Protein AF-A0A368G5U7-F1 (afdb_monomer_lite)

Radius of gyration: 16.32 Å; chains: 1; bounding box: 42×31×41 Å

Organism: Ancylostoma caninum (NCBI:txid29170)

InterPro domains:
  IPR002347 Short-chain dehydrogenase/reductase SDR [PF00106] (33-113)
  IPR036291 NAD(P)-binding domain superfamily [SSF51735] (31-113)
  IPR051019 VLCFA Elongation and Steroid Dehydrogenase [PTHR43899] (17-108)

pLDDT: mean 76.85, std 17.58, range [33.44, 94.12]

Sequence (129 aa):
FFFFCFERCNVLGERYDAECKTAIFDFECDGYEKLPQELKDVDVGILINCAGIAPNQVANFMELPDGTASKIFRVNLMSNVKMLELVLPGMIKRNKGCVVNFSSMTVSWPVIHAFSFQLPSHVLYGLRV

Foldseek 3Di:
DEDDDDDPQVVCCVPPVDDGDDDDDDLQPDDLVCVCVSCVPPLAQEAEADFFDADPDQADPVPDPPCLLVSRCSGQPVVLVSVCVNNVVSCVVVQGHKYFAAADCCCVPPDRRRVRRNPGRDDTDIDGD

Structure (mmCIF, N/CA/C/O backbone):
data_AF-A0A368G5U7-F1
#
_entry.id   AF-A0A368G5U7-F1
#
loop_
_atom_site.group_PDB
_atom_site.id
_atom_site.type_symbol
_atom_site.label_atom_id
_atom_site.label_alt_id
_atom_site.label_comp_id
_atom_site.label_asym_id
_atom_site.label_entity_id
_atom_site.label_seq_id
_atom_site.pdbx_PDB_ins_code
_atom_site.Cartn_x
_atom_site.Cartn_y
_atom_site.Cartn_z
_atom_site.occupancy
_atom_site.B_iso_or_equiv
_atom_site.auth_seq_id
_atom_site.auth_comp_id
_atom_site.auth_asym_id
_atom_site.auth_atom_id
_atom_site.pdbx_PDB_model_num
ATOM 1 N N . PHE A 1 1 ? -8.709 -6.216 12.011 1.00 35.47 1 PHE A N 1
ATOM 2 C CA . PHE A 1 1 ? -8.881 -6.336 10.556 1.00 35.47 1 PHE A CA 1
ATOM 3 C C . PHE A 1 1 ? -7.547 -6.071 9.879 1.00 35.47 1 PHE A C 1
ATOM 5 O O . PHE A 1 1 ? -6.952 -5.023 10.115 1.00 35.47 1 PHE A O 1
ATOM 12 N N . PHE A 1 2 ? -7.034 -7.079 9.172 1.00 33.78 2 PHE A N 1
ATOM 13 C CA . PHE A 1 2 ? -5.789 -7.034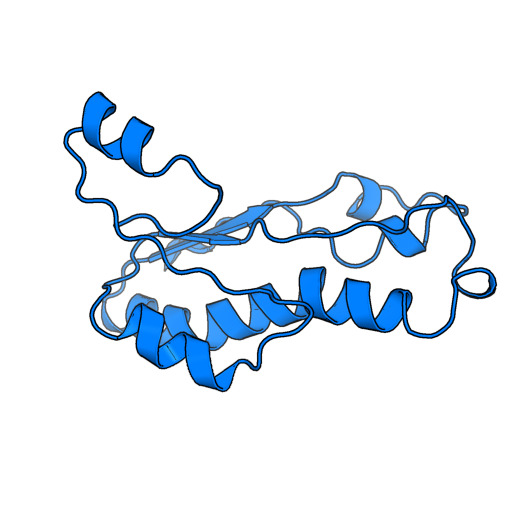 8.399 1.00 33.78 2 PHE A CA 1
ATOM 14 C C . PHE A 1 2 ? -6.142 -6.693 6.947 1.00 33.78 2 PHE A C 1
ATOM 16 O O . PHE A 1 2 ? -7.150 -7.197 6.456 1.00 33.78 2 PHE A O 1
ATOM 23 N N . PHE A 1 3 ? -5.357 -5.853 6.268 1.00 39.47 3 PHE A N 1
ATOM 24 C CA . PHE A 1 3 ? -5.592 -5.531 4.856 1.00 39.47 3 PHE A CA 1
ATOM 25 C C . PHE A 1 3 ? -4.322 -5.680 4.002 1.00 39.47 3 PHE A C 1
ATOM 27 O O . PHE A 1 3 ? -3.243 -5.292 4.450 1.00 39.47 3 PHE A O 1
ATOM 34 N N . PHE A 1 4 ? -4.546 -6.213 2.785 1.00 42.38 4 PHE A N 1
ATOM 35 C CA . PHE A 1 4 ? -3.665 -6.546 1.641 1.00 42.38 4 PHE A CA 1
ATOM 36 C C . PHE A 1 4 ? -2.564 -7.604 1.883 1.00 42.38 4 PHE A C 1
ATOM 38 O O . PHE A 1 4 ? -1.884 -7.577 2.895 1.00 42.38 4 PHE A O 1
ATOM 45 N N . CYS A 1 5 ? -2.319 -8.606 1.023 1.00 33.44 5 CYS A N 1
ATOM 46 C CA . CYS A 1 5 ? -2.470 -8.735 -0.432 1.00 33.44 5 CYS A CA 1
ATOM 47 C C . CYS A 1 5 ? -2.689 -10.220 -0.856 1.00 33.44 5 CYS A C 1
ATOM 49 O O . CYS A 1 5 ? -2.480 -11.130 -0.055 1.00 33.44 5 CYS A O 1
ATOM 51 N N . PHE A 1 6 ? -3.003 -10.420 -2.143 1.00 46.38 6 PHE A N 1
ATOM 52 C CA . PHE A 1 6 ? -3.104 -11.659 -2.938 1.00 46.38 6 PHE A CA 1
ATOM 53 C C . PHE A 1 6 ? -4.369 -12.517 -2.804 1.00 46.38 6 PHE A C 1
ATOM 55 O O . PHE A 1 6 ? -4.877 -12.729 -1.711 1.00 46.38 6 PHE A O 1
ATOM 62 N N . GLU A 1 7 ? -4.816 -13.009 -3.970 1.00 46.19 7 GLU A N 1
ATOM 63 C CA . GLU A 1 7 ? -5.848 -13.988 -4.394 1.00 46.19 7 GLU A CA 1
ATOM 64 C C . GLU A 1 7 ? -6.373 -15.072 -3.413 1.00 46.19 7 GLU A C 1
ATOM 66 O O . GLU A 1 7 ? -7.139 -15.946 -3.813 1.00 46.19 7 GLU A O 1
ATOM 71 N N . ARG A 1 8 ? -5.994 -15.082 -2.132 1.00 59.16 8 ARG A N 1
ATOM 72 C CA . ARG A 1 8 ? -6.257 -16.154 -1.163 1.00 59.16 8 ARG A CA 1
ATOM 73 C C . ARG A 1 8 ? -6.740 -15.666 0.205 1.00 59.16 8 ARG A C 1
ATOM 75 O O . ARG A 1 8 ? -6.424 -16.284 1.220 1.00 59.16 8 ARG A O 1
ATOM 82 N N . CYS A 1 9 ? -7.566 -14.620 0.251 1.00 67.44 9 CYS A N 1
ATOM 83 C CA . CYS A 1 9 ? -8.286 -14.251 1.481 1.00 67.44 9 CYS A CA 1
ATOM 84 C C . CYS A 1 9 ? -9.077 -15.438 2.075 1.00 67.44 9 CYS A C 1
ATOM 86 O O . CYS A 1 9 ? -9.102 -15.610 3.289 1.00 67.44 9 CYS A O 1
ATOM 88 N N . ASN A 1 10 ? -9.625 -16.319 1.229 1.00 68.25 10 ASN A N 1
ATOM 89 C CA . ASN A 1 10 ? -10.402 -17.488 1.665 1.00 68.25 10 ASN A CA 1
ATOM 90 C C . ASN A 1 10 ? -9.629 -18.411 2.624 1.00 68.25 10 ASN A C 1
ATOM 92 O O . ASN A 1 10 ? -10.198 -18.903 3.592 1.00 68.25 10 ASN A O 1
ATOM 96 N N . VAL A 1 11 ? -8.316 -18.579 2.420 1.00 80.19 11 VAL A N 1
ATOM 97 C CA . VAL A 1 11 ? -7.479 -19.441 3.274 1.00 80.19 11 VAL A CA 1
ATOM 98 C C . VAL A 1 11 ? -7.340 -18.866 4.687 1.00 80.19 11 VAL A C 1
ATOM 100 O O . VAL A 1 11 ? -7.229 -19.616 5.655 1.00 80.19 11 VAL A O 1
ATOM 103 N N . LEU A 1 12 ? -7.338 -17.536 4.825 1.00 80.19 12 LEU A N 1
ATOM 104 C CA . LEU A 1 12 ? -7.257 -16.884 6.131 1.00 80.19 12 LEU A CA 1
ATOM 105 C C . LEU A 1 12 ? -8.566 -17.035 6.905 1.00 80.19 12 LEU A C 1
ATOM 107 O O . LEU A 1 12 ? -8.521 -17.321 8.100 1.00 80.19 12 LEU A O 1
ATOM 111 N N . GLY A 1 13 ? -9.705 -16.896 6.221 1.00 82.88 13 GLY A N 1
ATOM 112 C CA . GLY A 1 13 ? -11.017 -17.073 6.838 1.00 82.88 13 GLY A CA 1
ATOM 113 C C . GLY A 1 13 ? -11.224 -18.488 7.365 1.00 82.88 13 GLY A C 1
ATOM 114 O O . GLY A 1 13 ? -11.584 -18.655 8.525 1.00 82.88 13 GLY A O 1
ATOM 115 N N . GLU A 1 14 ? -10.883 -19.501 6.566 1.00 84.94 14 GLU A N 1
ATOM 116 C CA . GLU A 1 14 ? -10.982 -20.908 6.977 1.00 84.94 14 GLU A CA 1
ATOM 117 C C . GLU A 1 14 ? -10.038 -21.259 8.136 1.00 84.94 14 GLU A C 1
ATOM 119 O O . GLU A 1 14 ? -10.404 -22.016 9.034 1.00 84.94 14 GLU A O 1
ATOM 124 N N . ARG A 1 15 ? -8.806 -20.732 8.127 1.00 89.88 15 ARG A N 1
ATOM 125 C CA . ARG A 1 15 ? -7.767 -21.134 9.088 1.00 89.88 15 ARG A CA 1
ATOM 126 C C . ARG A 1 15 ? -7.832 -20.395 10.421 1.00 89.88 15 ARG A C 1
ATOM 128 O O . ARG A 1 15 ? -7.390 -20.944 11.430 1.00 89.88 15 ARG A O 1
ATOM 135 N N . TYR A 1 16 ? -8.305 -19.154 10.418 1.00 88.38 16 TYR A N 1
ATOM 136 C CA . TYR A 1 16 ? -8.237 -18.267 11.581 1.00 88.38 16 TYR A CA 1
ATOM 137 C C . TYR A 1 16 ? -9.604 -17.750 12.042 1.00 88.38 16 TYR A C 1
ATOM 139 O O . TYR A 1 16 ? -9.626 -16.870 12.898 1.00 88.38 16 TYR A O 1
ATOM 147 N N . ASP A 1 17 ? -10.709 -18.277 11.494 1.00 88.00 17 ASP A N 1
ATOM 148 C CA . ASP A 1 17 ? -12.081 -17.818 11.777 1.00 88.00 17 ASP A CA 1
ATOM 149 C C . ASP A 1 17 ? -12.209 -16.291 11.629 1.00 88.00 17 ASP A C 1
ATOM 151 O O . ASP A 1 17 ? -12.701 -15.564 12.492 1.00 88.00 17 ASP A O 1
ATOM 155 N N . ALA A 1 18 ? -11.634 -15.784 10.537 1.00 85.12 18 ALA A N 1
ATOM 156 C CA . ALA A 1 18 ? -11.496 -14.361 10.277 1.00 85.12 18 ALA A CA 1
ATOM 157 C C . ALA A 1 18 ? -12.408 -13.921 9.130 1.00 85.12 18 ALA A C 1
ATOM 159 O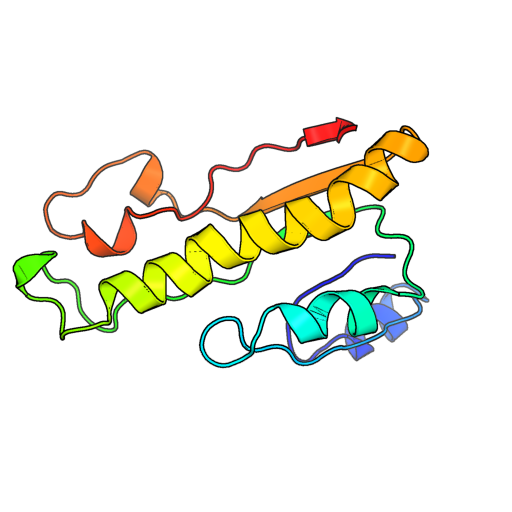 O . ALA A 1 18 ? -12.396 -14.497 8.041 1.00 85.12 18 ALA A O 1
ATOM 160 N N . GLU A 1 19 ? -13.142 -12.829 9.326 1.00 87.06 19 GLU A N 1
ATOM 161 C CA . GLU A 1 19 ? -13.852 -12.184 8.226 1.00 87.06 19 GLU A CA 1
ATOM 162 C C . GLU A 1 19 ? -12.847 -11.562 7.245 1.00 87.06 19 GLU A C 1
ATOM 164 O O . GLU A 1 19 ? -11.959 -10.795 7.632 1.00 87.06 19 GLU A O 1
ATOM 169 N N . CYS A 1 20 ? -12.988 -11.901 5.963 1.00 85.25 20 CYS A N 1
ATOM 170 C CA . CYS A 1 20 ? -12.081 -11.468 4.909 1.00 85.25 20 CYS A CA 1
ATOM 171 C C . CYS A 1 20 ? -12.830 -10.642 3.860 1.00 85.25 20 CYS A C 1
ATOM 173 O O . CYS A 1 20 ? -13.742 -11.137 3.201 1.00 85.25 20 CYS A O 1
ATOM 175 N N . LYS A 1 21 ? -12.394 -9.396 3.656 1.00 85.06 21 LYS A N 1
ATOM 176 C CA . LYS A 1 21 ? -12.844 -8.526 2.562 1.00 85.06 21 LYS A CA 1
ATOM 177 C C . LYS A 1 21 ? -11.697 -8.349 1.574 1.00 85.06 21 LYS A C 1
ATOM 179 O O . LYS A 1 21 ? -10.581 -8.041 1.981 1.00 85.06 21 LYS A O 1
ATOM 184 N N . THR A 1 22 ? -11.974 -8.521 0.285 1.00 84.19 22 THR A N 1
ATOM 185 C CA . THR A 1 22 ? -10.995 -8.295 -0.788 1.00 84.19 22 THR A CA 1
ATOM 186 C C . THR A 1 22 ? -11.408 -7.084 -1.612 1.00 84.19 22 THR A C 1
ATOM 188 O O . THR A 1 22 ? -12.564 -6.989 -2.016 1.00 84.19 22 THR A O 1
ATOM 191 N N . ALA A 1 23 ? -10.458 -6.189 -1.873 1.00 85.81 23 ALA A N 1
ATOM 192 C CA . ALA A 1 23 ? -10.579 -5.115 -2.852 1.00 85.81 23 ALA A CA 1
ATOM 193 C C . ALA A 1 23 ? -9.477 -5.292 -3.902 1.00 85.81 23 ALA A C 1
ATOM 195 O O . ALA A 1 23 ? -8.340 -5.616 -3.554 1.00 85.81 23 ALA A O 1
ATOM 196 N N . ILE A 1 24 ? -9.813 -5.102 -5.177 1.00 86.88 24 ILE A N 1
ATOM 197 C CA . ILE A 1 24 ? -8.847 -5.156 -6.277 1.00 86.88 24 ILE A CA 1
ATOM 198 C C . ILE A 1 24 ? -8.460 -3.718 -6.608 1.00 86.88 24 ILE A C 1
ATOM 200 O O . ILE A 1 24 ? -9.323 -2.912 -6.945 1.00 86.88 24 ILE A O 1
ATOM 204 N N . PHE A 1 25 ? -7.172 -3.405 -6.486 1.00 88.19 25 PHE A N 1
ATOM 205 C CA . PHE A 1 25 ? -6.623 -2.091 -6.796 1.00 88.19 25 PHE A CA 1
ATOM 206 C C . PHE A 1 25 ? -5.238 -2.252 -7.416 1.00 88.19 25 PHE A C 1
ATOM 208 O O . PHE A 1 25 ? -4.358 -2.873 -6.814 1.00 88.19 25 PHE A O 1
ATOM 215 N N . ASP A 1 26 ? -5.044 -1.684 -8.599 1.00 90.31 26 ASP A N 1
ATOM 216 C CA . ASP A 1 26 ? -3.759 -1.667 -9.283 1.00 90.31 26 ASP A CA 1
ATOM 217 C C . ASP A 1 26 ? -3.072 -0.307 -9.098 1.00 90.31 26 ASP A C 1
ATOM 219 O O . ASP A 1 26 ? -3.443 0.688 -9.716 1.00 90.31 26 ASP A O 1
ATOM 223 N N . PHE A 1 27 ? -2.019 -0.258 -8.278 1.00 90.06 27 PHE A N 1
ATOM 224 C CA . PHE A 1 27 ? -1.250 0.966 -8.027 1.00 90.06 27 PHE A CA 1
ATOM 225 C C . PHE A 1 27 ? -0.592 1.568 -9.278 1.00 90.06 27 PHE A C 1
ATOM 227 O O . PHE A 1 27 ? -0.252 2.757 -9.284 1.00 90.06 27 PHE A O 1
ATOM 234 N N . GLU A 1 28 ? -0.410 0.778 -10.335 1.00 88.00 28 GLU A N 1
ATOM 235 C CA . GLU A 1 28 ? 0.097 1.263 -11.611 1.00 88.00 28 GLU A CA 1
ATOM 236 C C . GLU A 1 28 ? -0.970 2.047 -12.381 1.00 88.00 28 GLU A C 1
ATOM 238 O O . GLU A 1 28 ? -0.706 3.165 -12.836 1.00 88.00 28 GLU A O 1
ATOM 243 N N . CYS A 1 29 ? -2.160 1.463 -12.519 1.00 89.44 29 CYS A N 1
ATOM 244 C CA . CYS A 1 29 ? -3.179 1.926 -13.459 1.00 89.44 29 CYS A CA 1
ATOM 245 C C . CYS A 1 29 ? -4.298 2.727 -12.787 1.00 89.44 29 CYS A C 1
ATOM 247 O O . CYS A 1 29 ? -4.781 3.710 -13.354 1.00 89.44 29 CYS A O 1
ATOM 249 N N . ASP A 1 30 ? -4.708 2.336 -11.583 1.00 91.06 30 ASP A N 1
ATOM 250 C CA . ASP A 1 30 ? -5.838 2.940 -10.892 1.00 91.06 30 ASP A CA 1
ATOM 251 C C . ASP A 1 30 ? -5.496 4.302 -10.285 1.00 91.06 30 ASP A C 1
ATOM 253 O O . ASP A 1 30 ? -4.367 4.592 -9.869 1.00 91.06 30 ASP A O 1
ATOM 257 N N . GLY A 1 31 ? -6.515 5.158 -10.235 1.00 91.94 31 GLY A N 1
ATOM 258 C CA . GLY A 1 31 ? -6.464 6.434 -9.542 1.00 91.94 31 GLY A CA 1
ATOM 259 C C . GLY A 1 31 ? -6.732 6.278 -8.044 1.00 91.94 31 GLY A C 1
ATOM 260 O O . GLY A 1 31 ? -7.605 5.521 -7.608 1.00 91.94 31 GLY A O 1
ATOM 261 N N . TYR A 1 32 ? -5.963 7.009 -7.237 1.00 90.94 32 TYR A N 1
ATOM 262 C CA . TYR A 1 32 ? -6.020 6.949 -5.774 1.00 90.94 32 TYR A CA 1
ATOM 263 C C . TYR A 1 32 ? -7.366 7.398 -5.188 1.00 90.94 32 TYR A C 1
ATOM 265 O O . TYR A 1 32 ? -7.677 7.057 -4.051 1.00 90.94 32 TYR A O 1
ATOM 273 N N . GLU A 1 33 ? -8.186 8.122 -5.951 1.00 92.06 33 GLU A N 1
ATOM 274 C CA . GLU A 1 33 ? -9.532 8.557 -5.569 1.00 92.06 33 GLU A CA 1
ATOM 275 C C . GLU A 1 33 ? -10.503 7.400 -5.293 1.00 92.06 33 GLU A C 1
ATOM 277 O O . GLU A 1 33 ? -11.506 7.603 -4.611 1.00 92.06 33 GLU A O 1
ATOM 282 N N . LYS A 1 34 ? -10.199 6.184 -5.768 1.00 90.00 34 LYS A N 1
ATOM 283 C CA . LYS A 1 34 ? -10.994 4.982 -5.478 1.00 90.00 34 LYS A CA 1
ATOM 284 C C . LYS A 1 34 ? -10.711 4.403 -4.083 1.00 90.00 34 LYS A C 1
ATOM 286 O O . LYS A 1 34 ? -11.602 3.815 -3.475 1.00 90.00 34 LYS A O 1
ATOM 291 N N . LEU A 1 35 ? -9.502 4.597 -3.543 1.00 89.94 35 LEU A N 1
ATOM 292 C CA . LEU A 1 35 ? -9.065 3.981 -2.279 1.00 89.94 35 LEU A CA 1
ATOM 293 C C . LEU A 1 35 ? -9.932 4.335 -1.056 1.00 89.94 35 LEU A C 1
ATOM 295 O O . LEU A 1 35 ? -10.225 3.429 -0.273 1.00 89.94 35 LEU A O 1
ATOM 299 N N . PRO A 1 36 ? -10.379 5.594 -0.852 1.00 90.81 36 PRO A N 1
ATOM 300 C CA . PRO A 1 36 ? -11.224 5.931 0.292 1.00 90.81 36 PRO A CA 1
ATOM 301 C C . PRO A 1 36 ? -12.524 5.125 0.334 1.00 90.81 36 PRO A C 1
ATOM 303 O O . PRO A 1 36 ? -12.994 4.780 1.415 1.00 90.81 36 PRO A O 1
ATOM 306 N N . GLN A 1 37 ? -13.095 4.808 -0.831 1.00 89.31 37 GLN A N 1
ATOM 307 C CA . GLN A 1 37 ? -14.347 4.065 -0.915 1.00 89.31 37 GLN A CA 1
ATOM 308 C C . GLN A 1 37 ? -14.165 2.599 -0.500 1.00 89.31 37 GLN A C 1
ATOM 310 O O . GLN A 1 37 ? -15.018 2.053 0.197 1.00 89.31 37 GLN A O 1
ATOM 315 N N . GLU A 1 38 ? -13.032 1.986 -0.847 1.00 87.25 38 GLU A N 1
ATOM 316 C CA . GLU A 1 38 ? -12.707 0.610 -0.449 1.00 87.25 38 GLU A CA 1
ATOM 317 C C . GLU A 1 38 ? -12.504 0.467 1.068 1.00 87.25 38 GLU A C 1
ATOM 319 O O . GLU A 1 38 ? -12.874 -0.552 1.670 1.00 87.25 38 GLU A O 1
ATOM 324 N N . LEU A 1 39 ? -11.958 1.518 1.691 1.00 88.00 39 LEU A N 1
ATOM 325 C CA . LEU A 1 39 ? -11.593 1.568 3.109 1.00 88.00 39 LEU A CA 1
ATOM 326 C C . LEU A 1 39 ? -12.681 2.152 4.022 1.00 88.00 39 LEU A C 1
ATOM 328 O O . LEU A 1 39 ? -12.520 2.112 5.239 1.00 88.00 39 LEU A O 1
ATOM 332 N N . LYS A 1 40 ? -13.775 2.686 3.465 1.00 85.12 40 LYS A N 1
ATOM 333 C CA . LYS A 1 40 ? -14.778 3.484 4.194 1.00 85.12 40 LYS A CA 1
ATOM 334 C C . LYS A 1 40 ? -15.315 2.812 5.462 1.00 85.12 40 LYS A C 1
ATOM 336 O O . LYS A 1 40 ? -15.493 3.482 6.475 1.00 85.12 40 LYS A O 1
ATOM 341 N N . ASP A 1 41 ? -15.535 1.503 5.400 1.00 85.19 41 ASP A N 1
ATOM 342 C CA . ASP A 1 41 ? -16.145 0.721 6.481 1.00 85.19 41 ASP A CA 1
ATOM 343 C C . ASP A 1 41 ? -15.119 -0.163 7.219 1.00 85.19 41 ASP A C 1
ATOM 345 O O . ASP A 1 41 ? -15.483 -1.138 7.873 1.00 85.19 41 ASP A O 1
ATOM 349 N N . VAL A 1 42 ? -13.819 0.140 7.090 1.00 87.00 42 VAL A N 1
ATOM 350 C CA . VAL A 1 42 ? -12.734 -0.669 7.662 1.00 87.00 42 VAL A CA 1
ATOM 351 C C . VAL A 1 42 ? -11.929 0.136 8.679 1.00 87.00 42 VAL A C 1
ATOM 353 O O . VAL A 1 42 ? -11.155 1.030 8.338 1.00 87.00 42 VAL A O 1
ATOM 356 N N . ASP A 1 43 ? -12.013 -0.263 9.947 1.00 89.88 43 ASP A N 1
ATOM 357 C CA . ASP A 1 43 ? -11.104 0.222 10.985 1.00 89.88 43 ASP A CA 1
ATOM 358 C C . ASP A 1 43 ? -9.736 -0.472 10.873 1.00 89.88 43 ASP A C 1
ATOM 360 O O . ASP A 1 43 ? -9.472 -1.525 11.468 1.00 89.88 43 ASP A O 1
ATOM 364 N N . VAL A 1 44 ? -8.838 0.129 10.087 1.00 90.81 44 VAL A N 1
ATOM 365 C CA . VAL A 1 44 ? -7.489 -0.408 9.857 1.00 90.81 44 VAL A CA 1
ATOM 366 C C . VAL A 1 44 ? -6.642 -0.280 11.126 1.00 90.81 44 VAL A C 1
ATOM 368 O O . VAL A 1 44 ? -6.231 0.814 11.520 1.00 90.81 44 VAL A O 1
ATOM 371 N N . GLY A 1 45 ? -6.379 -1.418 11.772 1.00 89.44 45 GLY A N 1
ATOM 372 C CA . GLY A 1 45 ? -5.500 -1.513 12.943 1.00 89.44 45 GLY A CA 1
ATOM 373 C C . GLY A 1 45 ? -4.053 -1.862 12.595 1.00 89.44 45 GLY A C 1
ATOM 374 O O . GLY A 1 45 ? -3.139 -1.456 13.309 1.00 89.44 45 GLY A O 1
ATOM 375 N N . ILE A 1 46 ? -3.844 -2.599 11.501 1.00 90.50 46 ILE A N 1
ATOM 376 C CA . ILE A 1 46 ? -2.523 -2.954 10.980 1.00 90.50 46 ILE A CA 1
ATOM 377 C C . ILE A 1 46 ? -2.540 -2.714 9.472 1.00 90.50 46 ILE A C 1
ATOM 379 O O . ILE A 1 46 ? -3.368 -3.299 8.774 1.00 90.50 46 ILE A O 1
ATOM 383 N N . LEU A 1 47 ? -1.640 -1.861 8.987 1.00 90.00 47 LEU A N 1
ATOM 384 C CA . LEU A 1 47 ? -1.404 -1.642 7.561 1.00 90.00 47 LEU A CA 1
ATOM 385 C C . LEU A 1 47 ? -0.140 -2.396 7.145 1.00 90.00 47 LEU A C 1
ATOM 387 O O . LEU A 1 47 ? 0.925 -2.147 7.709 1.00 90.00 47 LEU A O 1
ATOM 391 N N . ILE A 1 48 ? -0.258 -3.290 6.163 1.00 88.88 48 ILE A N 1
ATOM 392 C CA . ILE A 1 48 ? 0.879 -3.998 5.570 1.00 88.88 48 ILE A CA 1
ATOM 393 C C . ILE A 1 48 ? 1.077 -3.481 4.147 1.00 88.88 48 ILE A C 1
ATOM 395 O O . ILE A 1 48 ? 0.303 -3.765 3.239 1.00 88.88 48 ILE A O 1
ATOM 399 N N . ASN A 1 49 ? 2.142 -2.720 3.961 1.00 87.69 49 ASN A N 1
ATOM 400 C CA . ASN A 1 49 ? 2.532 -2.139 2.689 1.00 87.69 49 ASN A CA 1
ATOM 401 C C . ASN A 1 49 ? 3.532 -3.072 1.999 1.00 87.69 49 ASN A C 1
ATOM 403 O O . ASN A 1 49 ? 4.727 -3.061 2.309 1.00 87.69 49 ASN A O 1
ATOM 407 N N . CYS A 1 50 ? 3.027 -3.914 1.097 1.00 85.75 50 CYS A N 1
ATOM 408 C CA . CYS A 1 50 ? 3.819 -4.931 0.398 1.00 85.75 50 CYS A CA 1
ATOM 409 C C . CYS A 1 50 ? 3.729 -4.864 -1.133 1.00 85.75 50 CYS A C 1
ATOM 411 O O . CYS A 1 50 ? 4.319 -5.707 -1.804 1.00 85.75 50 CYS A O 1
ATOM 413 N N . ALA A 1 51 ? 2.985 -3.905 -1.693 1.00 85.75 51 ALA A N 1
ATOM 414 C CA . ALA A 1 51 ? 2.919 -3.727 -3.138 1.00 85.75 51 ALA A CA 1
ATOM 415 C C . ALA A 1 51 ? 4.280 -3.261 -3.671 1.00 85.75 51 ALA A C 1
ATOM 417 O O . ALA A 1 51 ? 4.880 -2.325 -3.138 1.00 85.75 51 ALA A O 1
ATOM 418 N N . GLY A 1 52 ? 4.763 -3.921 -4.720 1.00 83.81 52 GLY A N 1
ATOM 419 C CA . GLY A 1 52 ? 6.036 -3.586 -5.331 1.00 83.81 52 GLY A CA 1
ATOM 420 C C . GLY A 1 52 ? 6.230 -4.263 -6.680 1.00 83.81 52 GLY A C 1
ATOM 421 O O . GLY A 1 52 ? 5.775 -5.384 -6.900 1.00 83.81 52 GLY A O 1
ATOM 422 N N . ILE A 1 53 ? 6.927 -3.573 -7.574 1.00 85.81 53 ILE A N 1
ATOM 423 C CA . ILE A 1 53 ? 7.361 -4.064 -8.879 1.00 85.81 53 ILE A CA 1
ATOM 424 C C . ILE A 1 53 ? 8.861 -3.839 -9.049 1.00 85.81 53 ILE A C 1
ATOM 426 O O . ILE A 1 53 ? 9.466 -2.967 -8.421 1.00 85.81 53 ILE A O 1
ATOM 430 N N . ALA A 1 54 ? 9.449 -4.626 -9.937 1.00 81.56 54 ALA A N 1
ATOM 431 C CA . ALA A 1 54 ? 10.839 -4.521 -10.338 1.00 81.56 54 ALA A CA 1
ATOM 432 C C . ALA A 1 54 ? 10.917 -4.375 -11.864 1.00 81.56 54 ALA A C 1
ATOM 434 O O . ALA A 1 54 ? 10.004 -4.814 -12.570 1.00 81.56 54 ALA A O 1
ATOM 435 N N . PRO A 1 55 ? 11.987 -3.767 -12.396 1.00 80.00 55 PRO A N 1
ATOM 436 C CA . PRO A 1 55 ? 12.227 -3.798 -13.829 1.00 80.00 55 PRO A CA 1
ATOM 437 C C . PRO A 1 55 ? 12.484 -5.241 -14.285 1.00 80.00 55 PRO A C 1
ATOM 439 O O . PRO A 1 55 ? 13.102 -6.034 -13.576 1.00 80.00 55 PRO A O 1
ATOM 442 N N . ASN A 1 56 ? 12.067 -5.562 -15.509 1.00 78.19 56 ASN A N 1
ATOM 443 C CA . ASN A 1 56 ? 12.271 -6.891 -16.099 1.00 78.19 56 ASN A CA 1
ATOM 444 C C . ASN A 1 56 ? 13.741 -7.188 -16.444 1.00 78.19 56 ASN A C 1
ATOM 446 O O . ASN A 1 56 ? 14.084 -8.326 -16.751 1.00 78.19 56 ASN A O 1
ATOM 450 N N . GLN A 1 57 ? 14.603 -6.169 -16.419 1.00 73.19 57 GLN A N 1
ATOM 451 C CA . GLN A 1 57 ? 16.021 -6.275 -16.738 1.00 73.19 57 GLN A CA 1
ATOM 452 C C . GLN A 1 57 ? 16.870 -5.534 -15.706 1.00 73.19 57 GLN A C 1
ATOM 454 O O . GLN A 1 57 ? 16.479 -4.484 -15.189 1.00 73.19 57 GLN A O 1
ATOM 459 N N . VAL A 1 58 ? 18.056 -6.077 -15.436 1.00 73.12 58 VAL A N 1
ATOM 460 C CA . VAL A 1 58 ? 19.105 -5.369 -14.701 1.00 73.12 58 VAL A CA 1
ATOM 461 C C . VAL A 1 58 ? 19.733 -4.378 -15.669 1.00 73.12 58 VAL A C 1
ATOM 463 O O . VAL A 1 58 ? 20.336 -4.778 -16.661 1.00 73.12 58 VAL A O 1
ATOM 466 N N . ALA A 1 59 ? 19.532 -3.096 -15.405 1.00 70.81 59 ALA A N 1
ATOM 467 C CA . ALA A 1 59 ? 19.969 -2.014 -16.269 1.00 70.81 59 ALA A CA 1
ATOM 468 C C . ALA A 1 59 ? 20.230 -0.763 -15.430 1.00 70.81 59 ALA A C 1
ATOM 470 O O . ALA A 1 59 ? 19.593 -0.559 -14.384 1.00 70.81 59 ALA A O 1
ATOM 471 N N . ASN A 1 60 ? 21.144 0.082 -15.904 1.00 77.06 60 ASN A N 1
ATOM 472 C CA . ASN A 1 60 ? 21.338 1.409 -15.336 1.00 77.06 60 ASN A CA 1
ATOM 473 C C . ASN A 1 60 ? 20.077 2.258 -15.539 1.00 77.06 60 ASN A C 1
ATOM 475 O O . ASN A 1 60 ? 19.272 2.002 -16.432 1.00 77.06 60 ASN A O 1
ATOM 479 N N . PHE A 1 61 ? 19.924 3.320 -14.748 1.00 77.06 61 PHE A N 1
ATOM 480 C CA . PHE A 1 61 ? 18.759 4.204 -14.853 1.00 77.06 61 PHE A CA 1
ATOM 481 C C . PHE A 1 61 ? 18.544 4.739 -16.280 1.00 77.06 61 PHE A C 1
ATOM 483 O O . PHE A 1 61 ? 17.417 4.768 -16.760 1.00 77.06 61 PHE A O 1
ATOM 490 N N . MET A 1 62 ? 19.633 5.096 -16.970 1.00 81.56 62 MET A N 1
ATOM 491 C CA . MET A 1 62 ? 19.614 5.615 -18.347 1.00 81.56 62 MET A CA 1
ATOM 492 C C . MET A 1 62 ? 19.288 4.557 -19.412 1.00 81.56 62 MET A C 1
ATOM 494 O O . MET A 1 62 ? 19.034 4.904 -20.558 1.00 81.56 62 MET A O 1
ATOM 498 N N . GLU A 1 63 ? 19.332 3.275 -19.054 1.00 83.75 63 GLU A N 1
ATOM 499 C CA . GLU A 1 63 ? 19.078 2.137 -19.947 1.00 83.75 63 GLU A CA 1
ATOM 500 C C . GLU A 1 63 ? 17.670 1.556 -19.747 1.00 83.75 63 GLU A C 1
ATOM 502 O O . GLU A 1 63 ? 17.267 0.617 -20.438 1.00 83.75 63 GLU A O 1
ATOM 507 N N . LEU A 1 64 ? 16.917 2.076 -18.773 1.00 83.12 64 LEU A N 1
ATOM 508 C CA . LEU A 1 64 ? 15.531 1.688 -18.575 1.00 83.12 64 LEU A CA 1
ATOM 509 C C . LEU A 1 64 ? 14.659 2.241 -19.709 1.00 83.12 64 LEU A C 1
ATOM 511 O O . LEU A 1 64 ? 14.838 3.393 -20.104 1.00 83.12 64 LEU A O 1
ATOM 515 N N . PRO A 1 65 ? 13.658 1.476 -20.180 1.00 89.38 65 PRO A N 1
ATOM 516 C CA . PRO A 1 65 ? 12.648 2.015 -21.080 1.00 89.38 65 PRO A CA 1
ATOM 517 C C . PRO A 1 65 ? 11.931 3.215 -20.452 1.00 89.38 65 PRO A C 1
ATOM 519 O O . PRO A 1 65 ? 11.646 3.206 -19.244 1.00 89.38 65 PRO A O 1
ATOM 522 N N . ASP A 1 66 ? 11.583 4.204 -21.276 1.00 89.12 66 ASP A N 1
ATOM 523 C CA . ASP A 1 66 ? 10.871 5.408 -20.845 1.00 89.12 66 ASP A CA 1
ATOM 524 C C . ASP A 1 66 ? 9.642 5.070 -19.990 1.00 89.12 66 ASP A C 1
ATOM 526 O O . ASP A 1 66 ? 8.867 4.157 -20.280 1.00 89.12 66 ASP A O 1
ATOM 530 N N . GLY A 1 67 ? 9.478 5.795 -18.883 1.00 88.81 67 GLY A N 1
ATOM 531 C CA . GLY A 1 67 ? 8.373 5.599 -17.942 1.00 88.81 67 GLY A CA 1
ATOM 532 C C . GLY A 1 67 ? 8.537 4.431 -16.961 1.00 88.81 67 GLY A C 1
ATOM 533 O O . GLY A 1 67 ? 7.842 4.418 -15.945 1.00 88.81 67 GLY A O 1
ATOM 534 N N . THR A 1 68 ? 9.486 3.506 -17.164 1.00 88.25 68 THR A N 1
ATOM 535 C CA . THR A 1 68 ? 9.718 2.371 -16.240 1.00 88.25 68 THR A CA 1
ATOM 536 C C . THR A 1 68 ? 10.067 2.850 -14.834 1.00 88.25 68 THR A C 1
ATOM 538 O O . THR A 1 68 ? 9.483 2.390 -13.854 1.00 88.25 68 THR A O 1
ATOM 541 N N . ALA A 1 69 ? 10.981 3.816 -14.720 1.00 84.75 69 ALA A N 1
ATOM 542 C CA . ALA A 1 69 ? 11.352 4.388 -13.430 1.00 84.75 69 ALA A CA 1
ATOM 543 C C . ALA A 1 69 ? 10.153 5.059 -12.743 1.00 84.75 69 ALA A C 1
ATOM 545 O O . ALA A 1 69 ? 9.873 4.781 -11.580 1.00 84.75 69 ALA A O 1
ATOM 546 N N . SER A 1 70 ? 9.403 5.897 -13.466 1.00 89.75 70 SER A N 1
ATOM 547 C CA . SER A 1 70 ? 8.206 6.570 -12.944 1.00 89.75 70 SER A CA 1
ATOM 548 C C . SER A 1 70 ? 7.151 5.574 -12.464 1.00 89.75 70 SER A C 1
ATOM 550 O O . SER A 1 70 ? 6.548 5.778 -11.412 1.00 89.75 70 SER A O 1
ATOM 552 N N . LYS A 1 71 ? 6.969 4.474 -13.198 1.00 89.44 71 LYS A N 1
ATOM 553 C CA . LYS A 1 71 ? 6.082 3.369 -12.834 1.00 89.44 71 LYS A CA 1
ATOM 554 C C . LYS A 1 71 ? 6.537 2.690 -11.537 1.00 89.44 71 LYS A C 1
ATOM 556 O O . LYS A 1 71 ? 5.731 2.542 -10.622 1.00 89.44 71 LYS A O 1
ATOM 561 N N . ILE A 1 72 ? 7.826 2.367 -11.411 1.00 86.44 72 ILE A N 1
ATOM 562 C CA . ILE A 1 72 ? 8.407 1.807 -10.178 1.00 86.44 72 ILE A CA 1
ATOM 563 C C . ILE A 1 72 ? 8.213 2.768 -9.001 1.00 86.44 72 ILE A C 1
ATOM 565 O O . ILE A 1 72 ? 7.773 2.346 -7.938 1.00 86.44 72 ILE A O 1
ATOM 569 N N . PHE A 1 73 ? 8.465 4.067 -9.173 1.00 86.25 73 PHE A N 1
ATOM 570 C CA . PHE A 1 73 ? 8.222 5.053 -8.117 1.00 86.25 73 PHE A CA 1
ATOM 571 C C . PHE A 1 73 ? 6.749 5.140 -7.724 1.00 86.25 73 PHE A C 1
ATOM 573 O O . PHE A 1 73 ? 6.427 5.205 -6.538 1.00 86.25 73 PHE A O 1
ATOM 580 N N . ARG A 1 74 ? 5.840 5.126 -8.699 1.00 89.25 74 ARG A N 1
ATOM 581 C CA . ARG A 1 74 ? 4.403 5.164 -8.430 1.00 89.25 74 ARG A CA 1
ATOM 582 C C . ARG A 1 74 ? 3.972 3.968 -7.578 1.00 89.25 74 ARG A C 1
ATOM 584 O O . ARG A 1 74 ? 3.305 4.159 -6.564 1.00 89.25 74 ARG A O 1
ATOM 591 N N . VAL A 1 75 ? 4.390 2.763 -7.954 1.00 88.06 75 VAL A N 1
ATOM 592 C CA . VAL A 1 75 ? 3.958 1.529 -7.288 1.00 88.06 75 VAL A CA 1
ATOM 593 C C . VAL A 1 75 ? 4.715 1.258 -5.994 1.00 88.06 75 VAL A C 1
ATOM 595 O O . VAL A 1 75 ? 4.088 0.851 -5.027 1.00 88.06 75 VAL A O 1
ATOM 598 N N . ASN A 1 76 ? 6.026 1.480 -5.936 1.00 86.06 76 ASN A N 1
ATOM 599 C CA . ASN A 1 76 ? 6.824 1.101 -4.768 1.00 86.06 76 ASN A CA 1
ATOM 600 C C . ASN A 1 76 ? 6.847 2.207 -3.714 1.00 86.06 76 ASN A C 1
ATOM 602 O O . ASN A 1 76 ? 6.860 1.893 -2.536 1.00 86.06 76 ASN A O 1
ATOM 606 N N . LEU A 1 77 ? 6.834 3.489 -4.108 1.00 84.94 77 LEU A N 1
ATOM 607 C CA . LEU A 1 77 ? 6.879 4.613 -3.164 1.00 84.94 77 LEU A CA 1
ATOM 608 C C . LEU A 1 77 ? 5.498 5.207 -2.906 1.00 84.94 77 LEU A C 1
ATOM 610 O O . LEU A 1 77 ? 5.051 5.298 -1.762 1.00 84.94 77 LEU A O 1
ATOM 614 N N . MET A 1 78 ? 4.851 5.682 -3.973 1.00 89.00 78 MET A N 1
ATOM 615 C CA . MET A 1 78 ? 3.674 6.539 -3.832 1.00 89.00 78 MET A CA 1
ATOM 616 C C . MET A 1 78 ? 2.463 5.778 -3.303 1.00 89.00 78 MET A C 1
ATOM 618 O O . MET A 1 78 ? 1.698 6.360 -2.537 1.00 89.00 78 MET A O 1
ATOM 622 N N . SER A 1 79 ? 2.323 4.492 -3.629 1.00 89.88 79 SER A N 1
ATOM 623 C CA . SER A 1 79 ? 1.316 3.603 -3.035 1.00 89.88 79 SER A CA 1
ATOM 624 C C . SER A 1 79 ? 1.319 3.674 -1.504 1.00 89.88 79 SER A C 1
ATOM 626 O O . SER A 1 79 ? 0.290 3.930 -0.882 1.00 89.88 79 SER A O 1
ATOM 628 N N . ASN A 1 80 ? 2.495 3.552 -0.895 1.00 87.75 80 ASN A N 1
ATOM 629 C CA . ASN A 1 80 ? 2.665 3.473 0.549 1.00 87.75 80 ASN A CA 1
ATOM 630 C C . ASN A 1 80 ? 2.431 4.825 1.215 1.00 87.75 80 ASN A C 1
ATOM 632 O O . ASN A 1 80 ? 1.778 4.894 2.256 1.00 87.75 80 ASN A O 1
ATOM 636 N N . VAL A 1 81 ? 2.885 5.909 0.578 1.00 90.31 81 VAL A N 1
ATOM 637 C CA . VAL A 1 81 ? 2.566 7.277 1.011 1.00 90.31 81 VAL A CA 1
ATOM 638 C C . VAL A 1 81 ? 1.053 7.496 1.003 1.00 90.31 81 VAL A C 1
ATOM 640 O O . VAL A 1 81 ? 0.497 7.960 1.995 1.00 90.31 81 VAL A O 1
ATOM 643 N N . LYS A 1 82 ? 0.365 7.104 -0.074 1.00 92.44 82 LYS A N 1
ATOM 644 C CA . LYS A 1 82 ? -1.087 7.285 -0.212 1.00 92.44 82 LYS A CA 1
ATOM 645 C C . LYS A 1 82 ? -1.875 6.446 0.790 1.00 92.44 82 LYS A C 1
ATOM 647 O O . LYS A 1 82 ? -2.818 6.950 1.394 1.00 92.44 82 LYS A O 1
ATOM 652 N N . MET A 1 83 ? -1.462 5.205 1.037 1.00 92.31 83 MET A N 1
ATOM 653 C CA . MET A 1 83 ? -2.081 4.365 2.067 1.00 92.31 83 MET A CA 1
ATOM 654 C C . MET A 1 83 ? -1.887 4.943 3.475 1.00 92.31 83 MET A C 1
ATOM 656 O O . MET A 1 83 ? -2.821 4.930 4.277 1.00 92.31 83 MET A O 1
ATOM 660 N N . LEU A 1 84 ? -0.709 5.502 3.772 1.00 91.50 84 LEU A N 1
ATOM 661 C CA . LEU A 1 84 ? -0.445 6.187 5.039 1.00 91.50 84 LEU A CA 1
ATOM 662 C C . LEU A 1 84 ? -1.315 7.435 5.216 1.00 91.50 84 LEU A C 1
ATOM 664 O O . LEU A 1 84 ? -1.922 7.588 6.273 1.00 91.50 84 LEU A O 1
ATOM 668 N N . GLU A 1 85 ? -1.420 8.295 4.200 1.00 92.75 85 GLU A N 1
ATOM 669 C CA . GLU A 1 85 ? -2.274 9.495 4.240 1.00 92.75 85 GLU A CA 1
ATOM 670 C C . GLU A 1 85 ? -3.734 9.155 4.584 1.00 92.75 85 GLU A C 1
ATOM 672 O O . GLU A 1 85 ? -4.385 9.901 5.316 1.00 92.75 85 GLU A O 1
ATOM 677 N N . LEU A 1 86 ? -4.236 8.014 4.102 1.00 92.38 86 LEU A N 1
ATOM 678 C CA . LEU A 1 86 ? -5.607 7.561 4.347 1.00 92.38 86 LEU A CA 1
ATOM 679 C C . LEU A 1 86 ? -5.794 6.922 5.729 1.00 92.38 86 LEU A C 1
ATOM 681 O O . LEU A 1 86 ? -6.791 7.173 6.405 1.00 92.38 86 LEU A O 1
ATOM 685 N N . VAL A 1 87 ? -4.854 6.080 6.156 1.00 92.44 87 VAL A N 1
ATOM 686 C CA . VAL A 1 87 ? -5.026 5.222 7.339 1.00 92.44 87 VAL A CA 1
ATOM 687 C C . VAL A 1 87 ? -4.519 5.876 8.627 1.00 92.44 87 VAL A C 1
ATOM 689 O O . VAL A 1 87 ? -5.117 5.708 9.697 1.00 92.44 87 VAL A O 1
ATOM 692 N N . LEU A 1 88 ? -3.424 6.633 8.545 1.00 91.69 88 LEU A N 1
ATOM 693 C CA . LEU A 1 88 ? -2.722 7.169 9.710 1.00 91.69 88 LEU A CA 1
ATOM 694 C C . LEU A 1 88 ? -3.582 8.122 10.564 1.00 91.69 88 LEU A C 1
ATOM 696 O O . LEU A 1 88 ? -3.543 7.980 11.790 1.00 91.69 88 LEU A O 1
ATOM 700 N N . PRO A 1 89 ? -4.420 9.020 9.998 1.00 92.94 89 PRO A N 1
ATOM 701 C CA . PRO A 1 89 ? -5.296 9.873 10.806 1.00 92.94 89 PRO A CA 1
ATOM 702 C C . PRO A 1 89 ? -6.244 9.075 11.7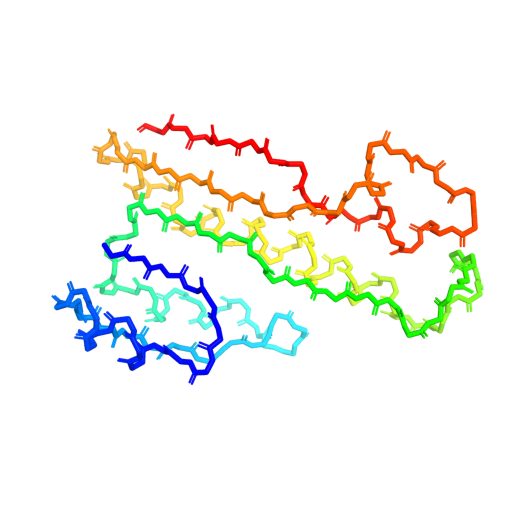14 1.00 92.94 89 PRO A C 1
ATOM 704 O O . PRO A 1 89 ? -6.452 9.433 12.875 1.00 92.94 89 PRO A O 1
ATOM 707 N N . GLY A 1 90 ? -6.784 7.958 11.212 1.00 91.81 90 GLY A N 1
ATOM 708 C CA . GLY A 1 90 ? -7.647 7.065 11.987 1.00 91.81 90 GLY A CA 1
ATOM 709 C C . GLY A 1 90 ? -6.893 6.349 13.108 1.00 91.81 90 GLY A C 1
ATOM 710 O O . GLY A 1 90 ? -7.392 6.265 14.231 1.00 91.81 90 GLY A O 1
ATOM 711 N N . MET A 1 91 ? -5.671 5.880 12.834 1.00 93.44 91 MET A N 1
ATOM 712 C CA . MET A 1 91 ? -4.806 5.258 13.846 1.00 93.44 91 MET A CA 1
ATOM 713 C C . MET A 1 91 ? -4.459 6.229 14.980 1.00 93.44 91 MET A C 1
ATOM 715 O O . MET A 1 91 ? -4.576 5.856 16.148 1.00 93.44 91 MET A O 1
ATOM 719 N N . ILE A 1 92 ? -4.108 7.478 14.645 1.00 92.94 92 ILE A N 1
ATOM 720 C CA . ILE A 1 92 ? -3.788 8.537 15.617 1.00 92.94 92 ILE A CA 1
ATOM 721 C C . ILE A 1 92 ? -5.006 8.866 16.476 1.00 92.94 92 ILE A C 1
ATOM 723 O O . ILE A 1 92 ? -4.907 8.881 17.700 1.00 92.94 92 ILE A O 1
ATOM 727 N N . LYS A 1 93 ? -6.181 9.063 15.862 1.00 94.12 93 LYS A N 1
ATOM 728 C CA . LYS A 1 93 ? -7.416 9.384 16.595 1.00 94.12 93 LYS A CA 1
ATOM 729 C C . LYS A 1 93 ? -7.775 8.323 17.642 1.00 94.12 93 LYS A C 1
ATOM 731 O O . LYS A 1 93 ? -8.336 8.655 18.682 1.00 94.12 93 LYS A O 1
ATOM 736 N N . ARG A 1 94 ? -7.467 7.054 17.367 1.00 93.94 94 ARG A N 1
ATOM 737 C CA . ARG A 1 94 ? -7.729 5.921 18.269 1.00 93.94 94 ARG A CA 1
ATOM 738 C C . ARG A 1 94 ? -6.549 5.586 19.188 1.00 93.94 94 ARG A C 1
ATOM 740 O O . ARG A 1 94 ? -6.693 4.682 20.007 1.00 93.94 94 ARG A O 1
ATOM 747 N N . ASN A 1 95 ? -5.404 6.260 19.031 1.00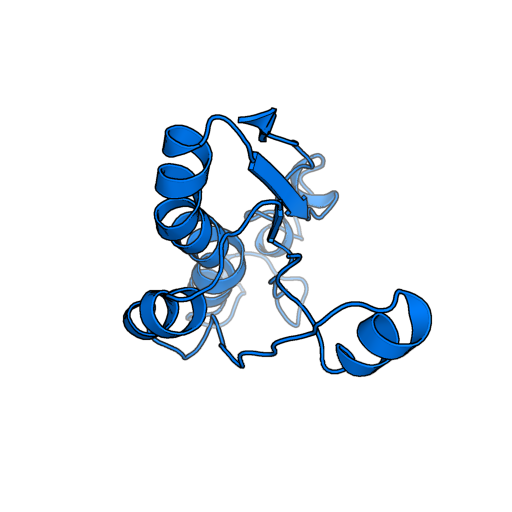 91.94 95 ASN A N 1
ATOM 748 C CA . ASN A 1 95 ? -4.134 5.947 19.695 1.00 91.94 95 ASN A CA 1
ATOM 749 C C . ASN A 1 95 ? -3.787 4.445 19.626 1.00 91.94 95 ASN A C 1
ATOM 751 O O . ASN A 1 95 ? -3.464 3.805 20.630 1.00 91.94 95 ASN A O 1
ATOM 755 N N . LYS A 1 96 ? -4.031 3.854 18.449 1.00 89.94 96 LYS A N 1
ATOM 756 C CA . LYS A 1 96 ? -3.878 2.421 18.206 1.00 89.94 96 LYS A CA 1
ATOM 757 C C . LYS A 1 96 ? -3.672 2.163 16.721 1.00 89.94 96 LYS A C 1
ATOM 759 O O . LYS A 1 96 ? -4.613 2.255 15.925 1.00 89.94 96 LYS A O 1
ATOM 764 N N . GLY A 1 97 ? -2.456 1.766 16.3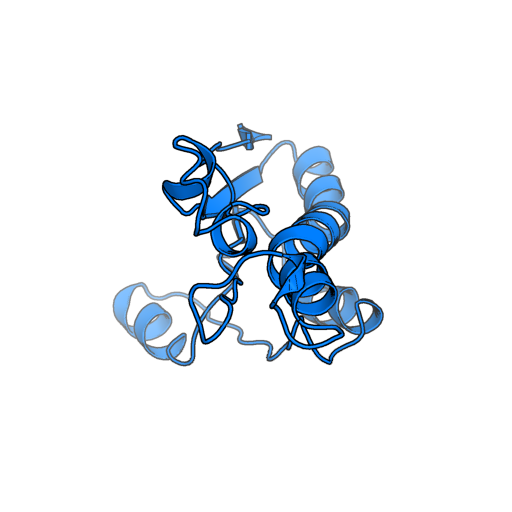66 1.00 90.69 97 GLY A N 1
ATOM 765 C CA . GLY A 1 97 ? -2.129 1.332 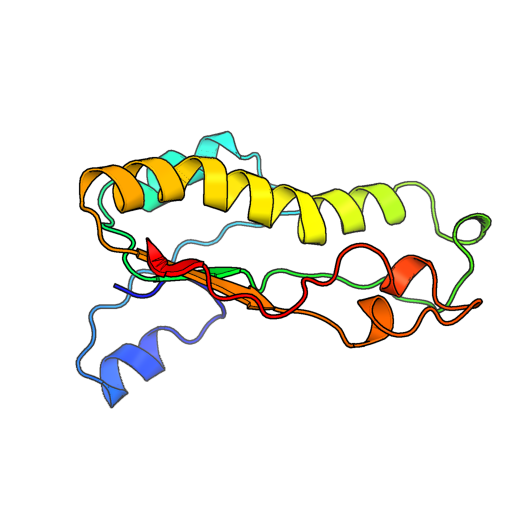15.013 1.00 90.69 97 GLY A CA 1
ATOM 766 C C . GLY A 1 97 ? -0.741 0.715 14.898 1.00 90.69 97 GLY A C 1
ATOM 767 O O . GLY A 1 97 ? 0.127 0.942 15.739 1.00 90.69 97 GLY A O 1
ATOM 768 N N . CYS A 1 98 ? -0.540 -0.072 13.846 1.00 90.50 98 CYS A N 1
ATOM 769 C CA . CYS A 1 98 ? 0.769 -0.565 13.437 1.00 90.50 98 CYS A CA 1
ATOM 770 C C . CYS A 1 98 ? 0.897 -0.460 11.917 1.00 90.50 98 CYS A C 1
ATOM 772 O O . CYS A 1 98 ? -0.003 -0.879 11.187 1.00 90.50 98 CYS A O 1
ATOM 774 N N . VAL A 1 99 ? 2.015 0.074 11.439 1.00 87.50 99 VAL A N 1
ATOM 775 C CA . VAL A 1 99 ? 2.363 0.060 10.015 1.00 87.50 99 VAL A CA 1
ATOM 776 C C . VAL A 1 99 ? 3.572 -0.840 9.816 1.00 87.50 99 VAL A C 1
ATOM 778 O O . VAL A 1 99 ? 4.573 -0.676 10.508 1.00 87.50 99 VAL A O 1
ATOM 781 N N . VAL A 1 100 ? 3.489 -1.758 8.854 1.00 85.56 100 VAL A N 1
ATOM 782 C CA . VAL A 1 100 ? 4.586 -2.632 8.429 1.00 85.56 100 VAL A CA 1
ATOM 783 C C . VAL A 1 100 ? 4.844 -2.397 6.946 1.00 85.56 100 VAL A C 1
ATOM 785 O O . VAL A 1 100 ? 3.981 -2.674 6.118 1.00 85.56 100 VAL A O 1
ATOM 788 N N . ASN A 1 101 ? 6.037 -1.916 6.603 1.00 80.19 101 ASN A N 1
ATOM 789 C CA . ASN A 1 101 ? 6.459 -1.740 5.213 1.00 80.19 101 ASN A CA 1
ATOM 790 C C . ASN A 1 101 ? 7.475 -2.826 4.826 1.00 80.19 101 ASN A C 1
ATOM 792 O O . ASN A 1 101 ? 8.408 -3.088 5.588 1.00 80.19 101 ASN A O 1
ATOM 796 N N . PHE A 1 102 ? 7.303 -3.444 3.655 1.00 76.62 102 PHE A N 1
ATOM 797 C CA . PHE A 1 102 ? 8.212 -4.474 3.140 1.00 76.62 102 PHE A CA 1
ATOM 798 C C . PHE A 1 102 ? 9.321 -3.902 2.241 1.00 76.62 102 PHE A C 1
ATOM 800 O O . PHE A 1 102 ? 9.053 -3.118 1.327 1.00 76.62 102 PHE A O 1
ATOM 807 N N . SER A 1 103 ? 10.566 -4.348 2.485 1.00 67.75 103 SER A N 1
ATOM 808 C CA . SER A 1 103 ? 11.789 -3.928 1.771 1.00 67.75 103 SER A CA 1
ATOM 809 C C . SER A 1 103 ? 12.381 -4.996 0.893 1.00 67.75 103 SER A C 1
ATOM 811 O O . SER A 1 103 ? 12.237 -6.185 1.154 1.00 67.75 103 SER A O 1
ATOM 813 N N . SER A 1 104 ? 13.239 -4.530 -0.011 1.00 66.38 104 SER A N 1
ATOM 814 C CA . SER A 1 104 ? 14.363 -5.304 -0.519 1.00 66.38 104 SER A CA 1
ATOM 815 C C . SER A 1 104 ? 15.656 -4.871 0.183 1.00 66.38 104 SER A C 1
ATOM 817 O O . SER A 1 104 ? 15.861 -3.690 0.472 1.00 66.38 104 SER A O 1
ATOM 819 N N . MET A 1 105 ? 16.562 -5.829 0.399 1.00 56.72 105 MET A N 1
ATOM 820 C CA . MET A 1 105 ? 17.901 -5.610 0.971 1.00 56.72 105 MET A CA 1
ATOM 821 C C . MET A 1 105 ? 18.765 -4.652 0.131 1.00 56.72 105 MET A C 1
ATOM 823 O O . MET A 1 105 ? 19.721 -4.067 0.640 1.00 56.72 105 MET A O 1
ATOM 827 N N . THR A 1 106 ? 18.414 -4.452 -1.141 1.00 58.22 106 THR A N 1
ATOM 828 C CA . THR A 1 106 ? 19.095 -3.543 -2.075 1.00 58.22 106 THR A CA 1
ATOM 829 C C . THR A 1 106 ? 19.045 -2.073 -1.651 1.00 58.22 106 THR A C 1
ATOM 831 O O . THR A 1 106 ? 19.867 -1.296 -2.122 1.00 58.22 106 THR A O 1
ATOM 834 N N . VAL A 1 107 ? 18.144 -1.681 -0.741 1.00 55.06 107 VAL A N 1
ATOM 835 C CA . VAL A 1 107 ? 18.124 -0.319 -0.170 1.00 55.06 107 VAL A CA 1
ATOM 836 C C . VAL A 1 107 ? 19.266 -0.091 0.821 1.00 55.06 107 VAL A C 1
ATOM 838 O O . VAL A 1 107 ? 19.796 1.012 0.910 1.00 55.06 107 VAL A O 1
ATOM 841 N N . SER A 1 108 ? 19.672 -1.126 1.558 1.00 49.59 108 SER A N 1
ATOM 842 C CA . SER A 1 108 ? 20.745 -1.029 2.556 1.00 49.59 108 SER A CA 1
ATOM 843 C C . SER A 1 108 ? 22.134 -1.268 1.960 1.00 49.59 108 SER A C 1
ATOM 845 O O . SER A 1 108 ? 23.124 -0.846 2.552 1.00 49.59 108 SER A O 1
ATOM 847 N N . TRP A 1 109 ? 22.215 -1.923 0.796 1.00 52.91 109 TRP A N 1
ATOM 848 C CA . TRP A 1 109 ? 23.465 -2.176 0.083 1.00 52.91 109 TRP A CA 1
ATOM 849 C C . TRP A 1 109 ? 23.359 -1.713 -1.379 1.00 52.91 109 TRP A C 1
ATOM 851 O O . TRP A 1 109 ? 22.855 -2.462 -2.222 1.00 52.91 109 TRP A O 1
ATOM 861 N N . PRO A 1 110 ? 23.808 -0.487 -1.704 1.00 53.59 110 PRO A N 1
ATOM 862 C CA . PRO A 1 110 ? 23.735 0.025 -3.064 1.00 53.59 110 PRO A CA 1
ATOM 863 C C . PRO A 1 110 ? 24.661 -0.779 -3.989 1.00 53.59 110 PRO A C 1
ATOM 865 O O . PRO A 1 110 ? 25.880 -0.797 -3.837 1.00 53.59 110 PRO A O 1
ATOM 868 N N . VAL A 1 111 ? 24.065 -1.465 -4.961 1.00 57.91 111 VAL A N 1
ATOM 869 C CA . VAL A 1 111 ? 24.738 -2.211 -6.032 1.00 57.91 111 VAL A CA 1
ATOM 870 C C . VAL A 1 111 ? 24.735 -1.345 -7.292 1.00 57.91 111 VAL A C 1
ATOM 872 O O . VAL A 1 111 ? 23.682 -1.095 -7.869 1.00 57.91 111 VAL A O 1
ATOM 875 N N . ILE A 1 112 ? 25.908 -0.915 -7.751 1.00 50.31 112 ILE A N 1
ATOM 876 C CA . ILE A 1 112 ? 26.071 0.095 -8.818 1.00 50.31 112 ILE A CA 1
ATOM 877 C C . ILE A 1 112 ? 25.277 -0.230 -10.107 1.00 50.31 112 ILE A C 1
ATOM 879 O O . ILE A 1 112 ? 24.760 0.680 -10.743 1.00 50.31 112 ILE A O 1
ATOM 883 N N . HIS A 1 113 ? 25.085 -1.511 -10.448 1.00 51.31 113 HIS A N 1
ATOM 884 C CA . HIS A 1 113 ? 24.339 -1.955 -11.641 1.00 51.31 113 HIS A CA 1
ATOM 885 C C . HIS A 1 113 ? 22.842 -2.242 -11.416 1.00 51.31 113 HIS A C 1
ATOM 887 O O . HIS A 1 113 ? 22.152 -2.679 -12.331 1.00 51.31 113 HIS A O 1
ATOM 893 N N . ALA A 1 114 ? 22.324 -2.021 -10.208 1.00 51.34 114 ALA A N 1
ATOM 894 C CA . ALA A 1 114 ? 20.938 -2.313 -9.839 1.00 51.34 114 ALA A CA 1
ATOM 895 C C . ALA A 1 114 ? 20.217 -1.076 -9.279 1.00 51.34 114 ALA A C 1
ATOM 897 O O . ALA A 1 114 ? 19.342 -1.203 -8.424 1.00 51.34 114 ALA A O 1
ATOM 898 N N . PHE A 1 115 ? 20.565 0.118 -9.770 1.00 47.56 115 PHE A N 1
ATOM 899 C CA . PHE A 1 115 ? 19.979 1.399 -9.346 1.00 47.56 115 PHE A CA 1
ATOM 900 C C . PHE A 1 115 ? 18.441 1.395 -9.365 1.00 47.56 115 PHE A C 1
ATOM 902 O O . PHE A 1 115 ? 17.773 1.906 -8.471 1.00 47.56 115 PHE A O 1
ATOM 909 N N . SER A 1 116 ? 17.874 0.693 -10.339 1.00 44.03 116 SER A N 1
ATOM 910 C CA . SER A 1 116 ? 16.441 0.478 -10.542 1.00 44.03 116 SER A CA 1
ATOM 911 C C . SER A 1 116 ? 15.780 -0.410 -9.469 1.00 44.03 116 SER A C 1
ATOM 913 O O . SER A 1 116 ? 14.577 -0.316 -9.250 1.00 44.03 116 SER A O 1
ATOM 915 N N . PHE A 1 117 ? 16.563 -1.252 -8.782 1.00 46.34 117 PHE A N 1
ATOM 916 C CA . PHE A 1 117 ? 16.157 -2.067 -7.626 1.00 46.34 117 PHE A CA 1
ATOM 917 C C . PHE A 1 117 ? 16.420 -1.364 -6.281 1.00 46.34 117 PHE A C 1
ATOM 919 O O . PHE A 1 117 ? 16.057 -1.891 -5.230 1.00 46.34 117 PHE A O 1
ATOM 926 N N . GLN A 1 118 ? 17.101 -0.215 -6.281 1.00 47.47 118 GLN A N 1
ATOM 927 C CA . GLN A 1 118 ? 17.480 0.529 -5.070 1.00 47.47 118 GLN A CA 1
ATOM 928 C C . GLN A 1 118 ? 16.470 1.599 -4.660 1.00 47.47 118 GLN A C 1
ATOM 930 O O . GLN A 1 118 ? 16.569 2.149 -3.565 1.00 47.47 118 GLN A O 1
ATOM 935 N N . LEU A 1 119 ? 15.481 1.883 -5.503 1.00 45.91 119 LEU A N 1
ATOM 936 C CA . LEU A 1 119 ? 14.482 2.916 -5.258 1.00 45.91 119 LEU A CA 1
ATOM 937 C C . LEU A 1 119 ? 13.166 2.306 -4.758 1.00 45.91 119 LEU A C 1
ATOM 939 O O . LEU A 1 119 ? 12.751 1.224 -5.175 1.00 45.91 119 LEU A O 1
ATOM 943 N N . PRO A 1 120 ? 12.522 3.007 -3.821 1.00 45.81 120 PRO A N 1
ATOM 944 C CA . PRO A 1 120 ? 12.466 2.576 -2.432 1.00 45.81 120 PRO A CA 1
ATOM 945 C C . PRO A 1 120 ? 11.747 1.233 -2.298 1.00 45.81 120 PRO A C 1
ATOM 947 O O . PRO A 1 120 ? 10.536 1.124 -2.449 1.00 45.81 120 PRO A O 1
ATOM 950 N N . SER A 1 121 ? 12.502 0.198 -1.966 1.00 44.09 121 SER A N 1
ATOM 951 C CA . SER A 1 121 ? 11.931 -1.028 -1.420 1.00 44.09 121 SER A CA 1
ATOM 952 C C . SER A 1 121 ? 12.085 -0.932 0.104 1.00 44.09 121 SER A C 1
ATOM 954 O O . SER A 1 121 ? 13.185 -1.060 0.623 1.00 44.09 121 SER A O 1
ATOM 956 N N . HIS A 1 122 ? 11.009 -0.630 0.829 1.00 51.34 122 HIS A N 1
ATOM 957 C CA . HIS A 1 122 ? 10.984 -0.065 2.194 1.00 51.34 122 HIS A CA 1
ATOM 958 C C . HIS A 1 122 ? 11.633 -0.844 3.331 1.00 51.34 122 HIS A C 1
ATOM 960 O O . HIS A 1 122 ? 11.088 -1.856 3.739 1.00 51.34 122 HIS A O 1
ATOM 966 N N . VAL A 1 123 ? 12.667 -0.299 3.976 1.00 40.78 123 VAL A N 1
ATOM 967 C CA . VAL A 1 123 ? 13.214 -0.784 5.265 1.00 40.78 123 VAL A CA 1
ATOM 968 C C . VAL A 1 123 ? 12.104 -1.166 6.263 1.00 40.78 123 VAL A C 1
ATOM 970 O O . VAL A 1 123 ? 11.160 -0.399 6.466 1.00 40.78 123 VAL A O 1
ATOM 973 N N . LEU A 1 124 ? 12.231 -2.338 6.898 1.00 41.09 124 LEU A N 1
ATOM 974 C CA . LEU A 1 124 ? 11.330 -2.796 7.958 1.00 41.09 124 LEU A CA 1
ATOM 975 C C . LEU A 1 124 ? 11.396 -1.821 9.149 1.00 41.09 124 LEU A C 1
ATOM 977 O O . LEU A 1 124 ? 12.325 -1.874 9.953 1.00 41.09 124 LEU A O 1
ATOM 981 N N . TYR A 1 125 ? 10.412 -0.933 9.275 1.00 48.94 125 TYR A N 1
ATOM 982 C CA . TYR A 1 125 ? 10.214 -0.116 10.471 1.00 48.94 125 TYR A CA 1
ATOM 983 C C . TYR A 1 125 ? 8.747 -0.194 10.881 1.00 48.94 125 TYR A C 1
ATOM 985 O O . TYR A 1 125 ? 7.860 0.182 10.116 1.00 48.94 125 TYR A O 1
ATOM 993 N N . GLY A 1 126 ? 8.495 -0.725 12.075 1.00 51.03 126 GLY A N 1
ATOM 994 C CA . GLY A 1 126 ? 7.167 -0.733 12.670 1.00 51.03 126 GLY A CA 1
ATOM 995 C C . GLY A 1 126 ? 6.906 0.605 13.345 1.00 51.03 126 GLY A C 1
ATOM 996 O O . GLY A 1 126 ? 7.514 0.881 14.377 1.00 51.03 126 GLY A O 1
ATOM 997 N N . LEU A 1 127 ? 6.011 1.432 12.799 1.00 58.59 127 LEU A N 1
ATOM 998 C CA . LEU A 1 127 ? 5.494 2.579 13.546 1.00 58.59 127 LEU A CA 1
ATOM 999 C C . LEU A 1 127 ? 4.309 2.102 14.382 1.00 58.59 127 LEU A C 1
ATOM 1001 O O . LEU A 1 127 ? 3.270 1.732 13.832 1.00 58.59 127 LEU A O 1
ATOM 1005 N N . ARG A 1 128 ? 4.480 2.104 15.704 1.00 69.44 128 ARG A N 1
ATOM 1006 C CA . ARG A 1 128 ? 3.382 1.903 16.646 1.00 69.44 128 ARG A CA 1
ATOM 1007 C C . ARG A 1 128 ? 2.824 3.270 17.019 1.00 69.44 128 ARG A C 1
ATOM 1009 O O . ARG A 1 128 ? 3.566 4.099 17.540 1.00 69.44 128 ARG A O 1
ATOM 1016 N N . VAL A 1 129 ? 1.551 3.476 16.695 1.00 66.38 129 VAL A N 1
ATOM 1017 C CA . VAL A 1 129 ? 0.770 4.656 17.091 1.00 66.38 129 VAL A CA 1
ATOM 1018 C C . VAL A 1 129 ? 0.126 4.389 18.437 1.00 66.38 129 VAL A C 1
ATOM 1020 O O . VAL A 1 129 ? -0.443 3.277 18.586 1.00 66.38 129 VAL A O 1
#

Secondary structure (DSSP, 8-state):
-EE--SS-HHHHHHHHT---------TTTS-GGGHHHHHTT---SEEEE------SS---GGGSPTTHHHHHIIIIIIHHHHHHHHHHHHHHHTT--EEEE---GGGTS--TT-GGGSS-------EE-